Protein AF-M7AQL4-F1 (afdb_monomer_lite)

Secondary structure (DSSP, 8-state):
----SS-TTHHHHHHHHHHHHHHHHHHHHHHHHHHHHHHHHHHHHHHHHHHHHHHHHHHHHHHHHHHHHHHHHHHHHHHHHHHHHHTT-HHHHHHHHHHHHHS-HHHHHHHH-SS---S---------------PPPP----

Foldseek 3Di:
DPDPPPDPCVVVVVVVVVCVVVVVVVVVVVVVVVVVVVVVVVVVVVVVVVVVVVVVVVVVVVVVVVLVVLVVLLVCLVVQLVVCVVVVNVVSNVVSVVSNVVRDVCSVVVVVPPDDPPPPDDPPDPDDDPPPPPDDDDDDDD

Sequence (142 aa):
MERIRSLTDLPELEAAYSRLPNLQLIEGDARQLAGMITFTCNLAENVSSKVRQLDLAKNRLYQAIQRADDILDLKFCMDGVQTALRNEDYEQAAAHIHRYLSLDKSVIELSRQGQEARSFFPKRQQNKTDSFQFHGCPQGDE

InterPro domains:
  IPR048680 Conserved oligomeric Golgi complex subunit 4, N-terminal [PF20663] (20-109)
  IPR048682 Conserved oligomeric Golgi complex subunit 4 [PTHR24016] (18-118)

pLDDT: mean 74.87, std 21.05, range [37.56, 98.06]

Structure (mmCIF, N/CA/C/O backbone):
data_AF-M7AQL4-F1
#
_entry.id   AF-M7AQL4-F1
#
loop_
_atom_site.group_PDB
_atom_site.id
_atom_site.type_symbol
_atom_site.label_atom_id
_atom_site.label_alt_id
_atom_site.label_comp_id
_atom_site.label_asym_id
_atom_site.label_entity_id
_atom_site.label_seq_id
_atom_site.pdbx_PDB_ins_code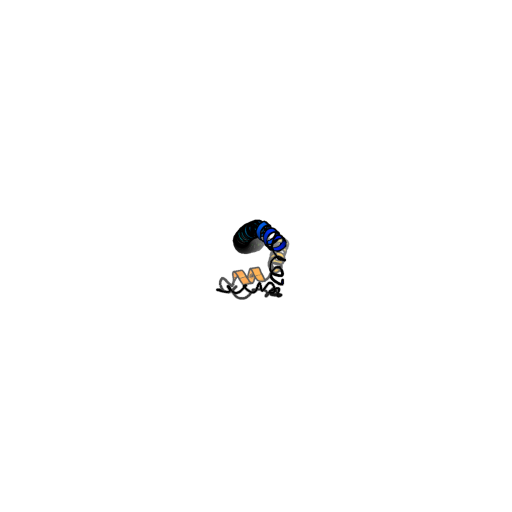
_atom_site.Cartn_x
_atom_site.Cartn_y
_atom_site.Cartn_z
_atom_site.occupancy
_atom_site.B_iso_or_equiv
_atom_site.auth_seq_id
_atom_site.auth_comp_id
_atom_site.auth_asym_id
_atom_site.auth_atom_id
_atom_site.pdbx_PDB_model_num
ATOM 1 N N . MET A 1 1 ? 44.293 -3.243 -78.403 1.00 45.56 1 MET A N 1
ATOM 2 C CA . MET A 1 1 ? 44.117 -2.016 -77.596 1.00 45.56 1 MET A CA 1
ATOM 3 C C . MET A 1 1 ? 42.814 -2.121 -76.792 1.00 45.56 1 MET A C 1
ATOM 5 O O . MET A 1 1 ? 41.888 -1.378 -77.050 1.00 45.56 1 MET A O 1
ATOM 9 N N . GLU A 1 2 ? 42.715 -3.058 -75.840 1.00 48.47 2 GLU A N 1
ATOM 10 C CA . GLU A 1 2 ? 41.571 -3.173 -74.902 1.00 48.47 2 GLU A CA 1
ATOM 11 C C . GLU A 1 2 ? 42.074 -3.706 -73.545 1.00 48.47 2 GLU A C 1
ATOM 13 O O . GLU A 1 2 ? 41.731 -4.798 -73.110 1.00 48.47 2 GLU A O 1
ATOM 18 N N . ARG A 1 3 ? 42.983 -2.973 -72.891 1.00 51.66 3 ARG A N 1
ATOM 19 C CA . ARG A 1 3 ? 43.540 -3.367 -71.578 1.00 51.66 3 ARG A CA 1
ATOM 20 C C . ARG A 1 3 ? 43.317 -2.339 -70.463 1.00 51.66 3 ARG A C 1
ATOM 22 O O . ARG A 1 3 ? 43.949 -2.436 -69.424 1.00 51.66 3 ARG A O 1
ATOM 29 N N . ILE A 1 4 ? 42.415 -1.372 -70.654 1.00 51.16 4 ILE A N 1
ATOM 30 C CA . ILE A 1 4 ? 42.162 -0.291 -69.679 1.00 51.16 4 ILE A CA 1
ATOM 31 C C . ILE A 1 4 ? 40.658 -0.176 -69.366 1.00 51.16 4 ILE A C 1
ATOM 33 O O . ILE A 1 4 ? 40.091 0.907 -69.343 1.00 51.16 4 ILE A O 1
ATOM 37 N N . ARG A 1 5 ? 39.978 -1.310 -69.158 1.00 55.25 5 ARG A N 1
ATOM 38 C CA . ARG A 1 5 ? 38.627 -1.348 -68.555 1.00 55.25 5 ARG A CA 1
ATOM 39 C C . ARG A 1 5 ? 38.657 -1.942 -67.137 1.00 55.25 5 ARG A C 1
ATOM 41 O O . ARG A 1 5 ? 37.714 -2.599 -66.729 1.00 55.25 5 ARG A O 1
ATOM 48 N N . SER A 1 6 ? 39.756 -1.765 -66.402 1.00 54.41 6 SER A N 1
ATOM 49 C CA . SER A 1 6 ? 39.936 -2.349 -65.060 1.00 54.41 6 SER A CA 1
ATOM 50 C C . SER A 1 6 ? 40.463 -1.353 -64.021 1.00 54.41 6 SER A C 1
ATOM 52 O O . SER A 1 6 ? 41.178 -1.747 -63.107 1.00 54.41 6 SER A O 1
ATOM 54 N N . LEU A 1 7 ? 40.184 -0.056 -64.179 1.00 50.84 7 LEU A N 1
ATOM 55 C CA . LEU A 1 7 ? 40.660 0.992 -63.259 1.00 50.84 7 LEU A CA 1
ATOM 56 C C . LEU A 1 7 ? 39.540 1.918 -62.765 1.00 50.84 7 LEU A C 1
ATOM 58 O O . LEU A 1 7 ? 39.822 2.998 -62.256 1.00 50.84 7 LEU A O 1
ATOM 62 N N . THR A 1 8 ? 38.274 1.525 -62.912 1.00 54.56 8 THR A N 1
ATOM 63 C CA . THR A 1 8 ? 37.140 2.398 -62.575 1.00 54.56 8 THR A CA 1
ATOM 64 C C . THR A 1 8 ? 36.732 2.431 -61.104 1.00 54.56 8 THR A C 1
ATOM 66 O O . THR A 1 8 ? 35.948 3.306 -60.771 1.00 54.56 8 THR A O 1
ATOM 69 N N . ASP A 1 9 ? 37.318 1.636 -60.201 1.00 56.06 9 ASP A N 1
ATOM 70 C CA . ASP A 1 9 ? 36.782 1.547 -58.823 1.00 56.06 9 ASP A CA 1
ATOM 71 C C . ASP A 1 9 ? 37.769 2.008 -57.725 1.00 56.06 9 ASP A C 1
ATOM 73 O O . ASP A 1 9 ? 37.530 1.822 -56.535 1.00 56.06 9 ASP A O 1
ATOM 77 N N . LEU A 1 10 ? 38.897 2.633 -58.089 1.00 59.38 10 LEU A N 1
ATOM 78 C CA . LEU A 1 10 ? 39.910 3.125 -57.135 1.00 59.38 10 LEU A CA 1
ATOM 79 C C . LEU A 1 10 ? 39.429 4.244 -56.180 1.00 59.38 10 LEU A C 1
ATOM 81 O O . LEU A 1 10 ? 39.689 4.129 -54.982 1.00 59.38 10 LEU A O 1
ATOM 85 N N . PRO A 1 11 ? 38.730 5.304 -56.638 1.00 63.84 11 PRO A N 1
ATOM 86 C CA . PRO A 1 11 ? 38.317 6.392 -55.746 1.00 63.84 11 PRO A CA 1
ATOM 87 C C . PRO A 1 11 ? 37.129 6.020 -54.843 1.00 63.84 11 PRO A C 1
ATOM 89 O O . PRO A 1 11 ? 37.032 6.512 -53.720 1.00 63.84 11 PRO A O 1
ATOM 92 N N . GLU A 1 12 ? 36.239 5.129 -55.290 1.00 63.34 12 GLU A N 1
ATOM 93 C CA . GLU A 1 12 ? 35.135 4.624 -54.460 1.00 63.34 12 GLU A CA 1
ATOM 94 C C . GLU A 1 12 ? 35.628 3.647 -53.391 1.00 63.34 12 GLU A C 1
ATOM 96 O O . GLU A 1 12 ? 35.162 3.706 -52.250 1.00 63.34 12 GLU A O 1
ATOM 101 N N . LEU A 1 13 ? 36.627 2.815 -53.712 1.00 64.12 13 LEU A N 1
ATOM 102 C CA . LEU A 1 13 ? 37.266 1.929 -52.742 1.00 64.12 13 LEU A CA 1
ATOM 103 C C . LEU A 1 13 ? 38.012 2.714 -51.656 1.00 64.12 13 LEU A C 1
ATOM 105 O O . LEU A 1 13 ? 37.895 2.377 -50.481 1.00 64.12 13 LEU A O 1
ATOM 109 N N . GLU A 1 14 ? 38.735 3.775 -52.022 1.00 68.81 14 GLU A N 1
ATOM 110 C CA . GLU A 1 14 ? 39.469 4.618 -51.068 1.00 68.81 14 GLU A CA 1
ATOM 111 C C . GLU A 1 14 ? 38.513 5.410 -50.155 1.00 68.81 14 GLU A C 1
ATOM 113 O O . GLU A 1 14 ? 38.710 5.472 -48.938 1.00 68.81 14 GLU A O 1
ATOM 118 N N . ALA A 1 15 ? 37.410 5.929 -50.709 1.00 74.56 15 ALA A N 1
ATOM 119 C CA . ALA A 1 15 ? 36.358 6.586 -49.935 1.00 74.56 15 ALA A CA 1
ATOM 120 C C . ALA A 1 15 ? 35.625 5.617 -48.989 1.00 74.56 15 ALA A C 1
ATOM 122 O O . ALA A 1 15 ? 35.278 5.996 -47.867 1.00 74.56 15 ALA A O 1
ATOM 123 N N . ALA A 1 16 ? 35.400 4.369 -49.408 1.00 71.19 16 ALA A N 1
ATOM 124 C CA . ALA A 1 16 ? 34.842 3.329 -48.549 1.00 71.19 16 ALA A CA 1
ATOM 125 C C . ALA A 1 16 ? 35.824 2.946 -47.429 1.00 71.19 16 ALA A C 1
ATOM 127 O O . ALA A 1 16 ? 35.434 2.921 -46.261 1.00 71.19 16 ALA A O 1
ATOM 128 N N . TYR A 1 17 ? 37.107 2.750 -47.751 1.00 73.19 17 TYR A N 1
ATOM 129 C CA . TYR A 1 17 ? 38.149 2.422 -46.774 1.00 73.19 17 TYR A CA 1
ATOM 130 C C . TYR A 1 17 ? 38.360 3.528 -45.737 1.00 73.19 17 TYR A C 1
ATOM 132 O O . TYR A 1 17 ? 38.537 3.241 -44.557 1.00 73.19 17 TYR A O 1
ATOM 140 N N . SER A 1 18 ? 38.266 4.793 -46.150 1.00 78.88 18 SER A N 1
ATOM 141 C CA . SER A 1 18 ? 38.311 5.958 -45.259 1.00 78.88 18 SER A CA 1
ATOM 142 C C . SER A 1 18 ? 37.166 5.979 -44.234 1.00 78.88 18 SER A C 1
ATOM 144 O O . SER A 1 18 ? 37.322 6.547 -43.152 1.00 78.88 18 SER A O 1
ATOM 146 N N . ARG A 1 19 ? 36.019 5.362 -44.546 1.00 77.94 19 ARG A N 1
ATOM 147 C CA . ARG A 1 19 ? 34.840 5.314 -43.665 1.00 77.94 19 ARG A CA 1
ATOM 148 C C . ARG A 1 19 ? 34.823 4.099 -42.737 1.00 77.94 19 ARG A C 1
ATOM 150 O O . ARG A 1 19 ? 34.144 4.158 -41.715 1.00 77.94 19 ARG A O 1
ATOM 157 N N . LEU A 1 20 ? 35.579 3.039 -43.042 1.00 77.38 20 LEU A N 1
ATOM 158 C CA . LEU A 1 20 ? 35.662 1.827 -42.212 1.00 77.38 20 LEU A CA 1
ATOM 159 C C . LEU A 1 20 ? 36.058 2.105 -40.745 1.00 77.38 20 LEU A C 1
ATOM 161 O O . LEU A 1 20 ? 35.381 1.580 -39.862 1.00 77.38 20 LEU A O 1
ATOM 165 N N . PRO A 1 21 ? 37.060 2.958 -40.436 1.00 80.44 21 PRO A N 1
ATOM 166 C CA . PRO A 1 21 ? 37.420 3.270 -39.051 1.00 80.44 21 PRO A CA 1
ATOM 167 C C . PRO A 1 21 ? 36.293 3.975 -38.289 1.00 80.44 21 PRO A C 1
ATOM 169 O O . PRO A 1 21 ? 36.072 3.698 -37.115 1.00 80.44 21 PRO A O 1
ATOM 172 N N . ASN A 1 22 ? 35.543 4.853 -38.964 1.00 87.12 22 ASN A N 1
ATOM 173 C CA . ASN A 1 22 ? 34.395 5.535 -38.363 1.00 87.12 22 ASN A CA 1
ATOM 174 C C . ASN A 1 22 ? 33.263 4.548 -38.063 1.00 87.12 22 ASN A C 1
ATOM 176 O O . ASN A 1 22 ? 32.592 4.682 -37.047 1.00 87.12 22 ASN A O 1
ATOM 180 N N . LEU A 1 23 ? 33.064 3.546 -38.923 1.00 83.62 23 LEU A N 1
ATOM 181 C CA . LEU A 1 23 ? 32.055 2.513 -38.710 1.00 83.62 23 LEU A CA 1
ATOM 182 C C . LEU A 1 23 ? 32.403 1.625 -37.507 1.00 83.62 23 LEU A C 1
ATOM 184 O O . LEU A 1 23 ? 31.533 1.356 -36.687 1.00 83.62 23 LEU A O 1
ATOM 188 N N . GLN A 1 24 ? 33.676 1.242 -37.365 1.00 85.00 24 GLN A N 1
ATOM 189 C CA . GLN A 1 24 ? 34.171 0.487 -36.206 1.00 85.00 24 GLN A CA 1
ATOM 190 C C . GLN A 1 24 ? 34.080 1.294 -34.905 1.00 85.00 24 GLN A C 1
ATOM 192 O O . GLN A 1 24 ? 33.734 0.746 -33.861 1.00 85.00 24 GLN A O 1
ATOM 197 N N . LEU A 1 25 ? 34.353 2.602 -34.960 1.00 91.50 25 LEU A N 1
ATOM 198 C CA . LEU A 1 25 ? 34.175 3.490 -33.812 1.00 91.50 25 LEU A CA 1
ATOM 199 C C . LEU A 1 25 ? 32.699 3.571 -33.398 1.00 91.50 25 LEU A C 1
ATOM 201 O O . LEU A 1 25 ? 32.384 3.390 -32.227 1.00 91.50 25 LEU A O 1
ATOM 205 N N . ILE A 1 26 ? 31.793 3.759 -34.363 1.00 91.75 26 ILE A N 1
ATOM 206 C CA . ILE A 1 26 ? 30.344 3.789 -34.117 1.00 91.75 26 ILE A CA 1
ATOM 207 C C . ILE A 1 26 ? 29.848 2.443 -33.580 1.00 91.75 26 ILE A C 1
ATOM 209 O O . ILE A 1 26 ? 29.002 2.421 -32.692 1.00 91.75 26 ILE A O 1
ATOM 213 N N . GLU A 1 27 ? 30.364 1.321 -34.084 1.00 90.56 27 GLU A N 1
ATOM 214 C CA . GLU A 1 27 ? 30.046 -0.011 -33.563 1.00 90.56 27 GLU A CA 1
ATOM 215 C C . GLU A 1 27 ? 30.496 -0.160 -32.101 1.00 90.56 27 GLU A C 1
ATOM 217 O O . GLU A 1 27 ? 29.727 -0.633 -31.260 1.00 90.56 27 GLU A O 1
ATOM 222 N N . GLY A 1 28 ? 31.711 0.294 -31.778 1.00 91.50 28 GLY A N 1
ATOM 223 C CA . GLY A 1 28 ? 32.235 0.322 -30.413 1.00 91.50 28 GLY A CA 1
ATOM 224 C C . GLY A 1 28 ? 31.374 1.169 -29.475 1.00 91.50 28 GLY A C 1
ATOM 225 O O . GLY A 1 28 ? 30.958 0.687 -28.417 1.00 91.50 28 GLY A O 1
ATOM 226 N N . ASP A 1 29 ? 31.033 2.386 -29.897 1.00 93.56 29 ASP A N 1
ATOM 227 C CA . ASP A 1 29 ? 30.172 3.306 -29.151 1.00 93.56 29 ASP A CA 1
ATOM 228 C C . ASP A 1 29 ? 28.758 2.737 -28.976 1.00 93.56 29 ASP A C 1
ATOM 230 O O . ASP A 1 29 ? 28.194 2.787 -27.880 1.00 93.56 29 ASP A O 1
ATO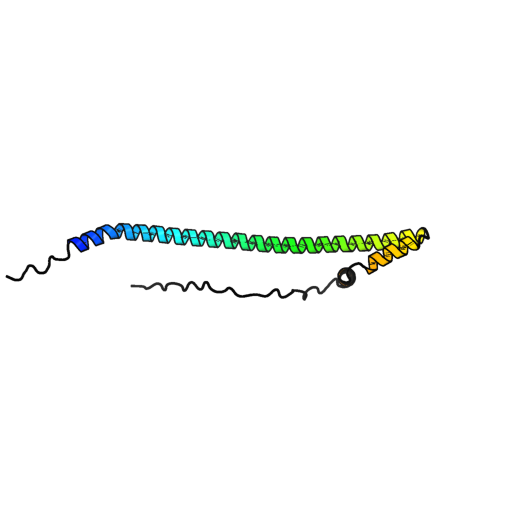M 234 N N . ALA A 1 30 ? 28.188 2.132 -30.022 1.00 94.00 30 ALA A N 1
ATOM 235 C CA . ALA A 1 30 ? 26.881 1.484 -29.970 1.00 94.00 30 ALA A CA 1
ATOM 236 C C . ALA A 1 30 ? 26.883 0.287 -29.010 1.00 94.00 30 ALA A C 1
ATOM 238 O O . ALA A 1 30 ? 25.943 0.117 -28.230 1.00 94.00 30 ALA A O 1
ATOM 239 N N . ARG A 1 31 ? 27.951 -0.518 -29.007 1.00 94.25 31 ARG A N 1
ATOM 240 C CA . ARG A 1 31 ? 28.113 -1.648 -28.085 1.00 94.25 31 ARG A CA 1
ATOM 241 C C . ARG A 1 31 ? 28.282 -1.177 -26.643 1.00 94.25 31 ARG A C 1
ATOM 243 O O . ARG A 1 31 ? 27.670 -1.751 -25.739 1.00 94.25 31 ARG A O 1
ATOM 250 N N . GLN A 1 32 ? 29.064 -0.123 -26.417 1.00 95.62 32 GLN A N 1
ATOM 251 C CA . GLN A 1 32 ? 29.206 0.490 -25.099 1.00 95.62 32 GLN A CA 1
ATOM 252 C C . GLN A 1 32 ? 27.865 1.050 -24.614 1.00 95.62 32 GLN A C 1
ATOM 254 O O . GLN A 1 32 ? 27.470 0.801 -23.474 1.00 95.62 32 GLN A O 1
ATOM 259 N N . LEU A 1 33 ? 27.133 1.751 -25.481 1.00 95.88 33 LEU A N 1
ATOM 260 C CA . LEU A 1 33 ? 25.813 2.291 -25.176 1.00 95.88 33 LEU A CA 1
ATOM 261 C C . LEU A 1 33 ? 24.806 1.183 -24.855 1.00 95.88 33 LEU A C 1
ATOM 263 O O . LEU A 1 33 ? 24.095 1.291 -23.860 1.00 95.88 33 LEU A O 1
ATOM 267 N N . ALA A 1 34 ? 24.782 0.092 -25.621 1.00 95.75 34 ALA A N 1
ATOM 268 C CA . ALA A 1 34 ? 23.943 -1.068 -25.327 1.00 95.75 34 ALA A CA 1
ATOM 269 C C . ALA A 1 34 ? 24.272 -1.681 -23.952 1.00 95.75 34 ALA A C 1
ATOM 271 O O . ALA A 1 34 ? 23.367 -2.036 -23.189 1.00 95.75 34 ALA A O 1
ATOM 272 N N . GLY A 1 35 ? 25.560 -1.741 -23.597 1.00 96.12 35 GLY A N 1
ATOM 273 C CA . GLY A 1 35 ? 26.013 -2.145 -22.266 1.00 96.12 35 GLY A CA 1
ATOM 274 C C . GLY A 1 35 ? 25.520 -1.204 -21.163 1.00 96.12 35 GLY A C 1
ATOM 275 O O . GLY A 1 35 ? 24.987 -1.667 -20.154 1.00 96.12 35 GLY A O 1
ATOM 276 N N . MET A 1 36 ? 25.626 0.112 -21.373 1.00 97.00 36 MET A N 1
ATOM 277 C CA . MET A 1 36 ? 25.126 1.120 -20.432 1.00 97.00 36 MET A CA 1
ATOM 278 C C . MET A 1 36 ? 23.608 1.036 -20.259 1.00 97.00 36 MET A C 1
ATOM 280 O O . MET A 1 36 ? 23.138 1.019 -19.127 1.00 97.00 36 MET A O 1
ATOM 284 N N . ILE A 1 37 ? 22.847 0.908 -21.350 1.00 96.75 37 ILE A N 1
ATOM 285 C CA . ILE A 1 37 ? 21.387 0.741 -21.305 1.00 96.75 37 ILE A CA 1
ATOM 286 C C . ILE A 1 37 ? 21.031 -0.506 -20.498 1.00 96.75 37 ILE A C 1
ATOM 288 O O . ILE A 1 37 ? 20.218 -0.428 -19.583 1.00 96.75 37 ILE A O 1
ATOM 292 N N . THR A 1 38 ? 21.685 -1.636 -20.769 1.00 96.69 38 THR A N 1
ATOM 293 C CA . THR A 1 38 ? 21.449 -2.888 -20.034 1.00 96.69 38 THR A CA 1
ATOM 294 C C . THR A 1 38 ? 21.751 -2.727 -18.544 1.00 96.69 38 THR A C 1
ATOM 296 O O . THR A 1 38 ? 20.967 -3.156 -17.696 1.00 96.69 38 THR A O 1
ATOM 299 N N . PHE A 1 39 ? 22.860 -2.068 -18.200 1.00 97.19 39 PHE A N 1
ATOM 300 C CA . PHE A 1 39 ? 23.207 -1.769 -16.814 1.00 97.19 39 PHE A CA 1
ATOM 301 C C . PHE A 1 39 ? 22.159 -0.874 -16.139 1.00 97.19 39 PHE A C 1
ATOM 303 O O . PHE A 1 39 ? 21.702 -1.185 -15.038 1.00 97.19 39 PHE A O 1
ATOM 310 N N . THR A 1 40 ? 21.725 0.198 -16.805 1.00 96.44 40 THR A N 1
ATOM 311 C CA . THR A 1 40 ? 20.686 1.103 -16.302 1.00 96.44 40 THR A CA 1
ATOM 312 C C . THR A 1 40 ? 19.349 0.386 -16.128 1.00 96.44 40 THR A C 1
ATOM 314 O O . THR A 1 40 ? 18.713 0.559 -15.090 1.00 96.44 40 THR A O 1
ATOM 317 N N . CYS A 1 41 ? 18.939 -0.459 -17.079 1.00 97.06 41 CYS A N 1
ATOM 318 C CA . CYS A 1 41 ? 17.732 -1.280 -16.972 1.00 97.06 41 CYS A CA 1
ATOM 319 C C . CYS A 1 41 ? 17.806 -2.219 -15.765 1.00 97.06 41 CYS A C 1
ATOM 321 O O . CYS A 1 41 ? 16.881 -2.255 -14.957 1.00 97.06 41 CYS A O 1
ATOM 323 N N . ASN A 1 42 ? 18.930 -2.918 -15.590 1.00 96.44 42 ASN A N 1
ATOM 324 C CA . ASN A 1 42 ? 19.134 -3.790 -14.438 1.00 96.44 42 ASN A CA 1
ATOM 325 C C . ASN A 1 42 ? 19.074 -3.007 -13.125 1.00 96.44 42 ASN A C 1
ATOM 327 O O . ASN A 1 42 ? 18.431 -3.447 -12.173 1.00 96.44 42 ASN A O 1
ATOM 331 N N . LEU A 1 43 ? 19.711 -1.838 -13.052 1.00 97.38 43 LEU A N 1
ATOM 332 C CA . LEU A 1 43 ? 19.652 -0.999 -11.860 1.00 97.38 43 LEU A CA 1
ATOM 333 C C . LEU A 1 43 ? 18.216 -0.537 -11.568 1.00 97.38 43 LEU A C 1
ATOM 335 O O . LEU A 1 43 ? 17.769 -0.636 -10.426 1.00 97.38 43 LEU A O 1
ATOM 339 N N . ALA A 1 44 ? 17.482 -0.086 -12.586 1.00 98.00 44 ALA A N 1
ATOM 340 C CA . ALA A 1 44 ? 16.090 0.335 -12.456 1.00 98.00 44 ALA A CA 1
ATOM 341 C C . ALA A 1 44 ? 15.183 -0.808 -11.977 1.00 98.00 44 ALA A C 1
ATOM 343 O O . ALA A 1 44 ? 14.356 -0.591 -11.090 1.00 98.00 44 ALA A O 1
ATOM 344 N N . GLU A 1 45 ? 15.371 -2.028 -12.483 1.00 96.38 45 GLU A N 1
ATOM 345 C CA . GLU A 1 45 ? 14.626 -3.211 -12.035 1.00 96.38 45 GLU A CA 1
ATOM 346 C C . GLU A 1 45 ? 14.965 -3.571 -10.576 1.00 96.38 45 GLU A C 1
ATOM 348 O O . GLU A 1 45 ? 14.088 -3.841 -9.749 1.00 96.38 45 GLU A O 1
ATOM 353 N N . ASN A 1 46 ? 16.245 -3.487 -10.201 1.00 96.62 46 ASN A N 1
ATOM 354 C CA . ASN A 1 46 ? 16.690 -3.710 -8.824 1.00 96.62 46 ASN A CA 1
ATOM 355 C C . ASN A 1 46 ? 16.103 -2.681 -7.847 1.00 96.62 46 ASN A C 1
ATOM 357 O O . ASN A 1 46 ? 15.700 -3.029 -6.737 1.00 96.62 46 ASN A O 1
ATOM 361 N N . VAL A 1 47 ? 16.039 -1.409 -8.239 1.00 97.69 47 VAL A N 1
ATOM 362 C CA . VAL A 1 47 ? 15.417 -0.361 -7.421 1.00 97.69 47 VAL A CA 1
ATOM 363 C C . VAL A 1 47 ? 13.903 -0.569 -7.351 1.00 97.69 47 VAL A C 1
ATOM 365 O O . VAL A 1 47 ? 13.343 -0.580 -6.255 1.00 97.69 47 VAL A O 1
ATOM 368 N N . SER A 1 48 ? 13.245 -0.813 -8.486 1.00 97.62 48 SER A N 1
ATOM 369 C CA . SER A 1 48 ? 11.794 -1.032 -8.573 1.00 97.62 48 SER A CA 1
ATOM 370 C C . SER A 1 48 ? 11.333 -2.206 -7.711 1.00 97.62 48 SER A C 1
ATOM 372 O O . SER A 1 48 ? 10.370 -2.088 -6.950 1.00 97.62 48 SER A O 1
ATOM 374 N N . SER A 1 49 ? 12.051 -3.329 -7.763 1.00 96.56 49 SER A N 1
ATOM 375 C CA . SER A 1 49 ? 11.738 -4.510 -6.955 1.00 96.56 49 SER A CA 1
ATOM 376 C C . SER A 1 49 ? 11.869 -4.240 -5.453 1.00 96.56 49 SER A C 1
ATOM 378 O O . SER A 1 49 ? 10.986 -4.628 -4.683 1.00 96.56 49 SER A O 1
ATOM 380 N N . LYS A 1 50 ? 12.907 -3.512 -5.023 1.00 97.62 50 LYS A N 1
ATOM 381 C CA . LYS A 1 50 ? 13.075 -3.102 -3.619 1.00 97.62 50 LYS A CA 1
ATOM 382 C C . LYS A 1 50 ? 11.978 -2.143 -3.167 1.00 97.62 50 LYS A C 1
ATOM 384 O O . LYS A 1 50 ? 11.426 -2.330 -2.085 1.00 97.62 50 LYS A O 1
ATOM 389 N N . VAL A 1 51 ? 11.616 -1.161 -3.993 1.00 98.06 51 VAL A N 1
ATOM 390 C CA . VAL A 1 51 ? 10.510 -0.234 -3.699 1.00 98.06 51 VAL A CA 1
ATOM 391 C C . VAL A 1 51 ? 9.193 -0.996 -3.562 1.00 98.06 51 VAL A C 1
ATOM 393 O O . VAL A 1 51 ? 8.443 -0.746 -2.623 1.00 98.06 51 VAL A O 1
ATOM 396 N N . ARG A 1 52 ? 8.935 -1.992 -4.417 1.00 97.38 52 ARG A N 1
ATOM 397 C CA . ARG A 1 52 ? 7.744 -2.847 -4.309 1.00 97.38 52 ARG A CA 1
ATOM 398 C C . ARG A 1 52 ? 7.727 -3.667 -3.018 1.00 97.38 52 ARG A C 1
ATOM 400 O O . ARG A 1 52 ? 6.678 -3.800 -2.393 1.00 97.38 52 ARG A O 1
ATOM 407 N N . GLN A 1 53 ? 8.868 -4.214 -2.601 1.00 96.62 53 GLN A N 1
ATOM 408 C CA . GLN A 1 53 ? 8.975 -4.929 -1.323 1.00 96.62 53 GLN A CA 1
ATOM 409 C C . GLN A 1 53 ? 8.729 -3.997 -0.131 1.00 96.62 53 GLN A C 1
ATOM 411 O O . GLN A 1 53 ? 7.999 -4.360 0.793 1.00 96.62 53 GLN A O 1
ATOM 416 N N . LEU A 1 54 ? 9.288 -2.786 -0.176 1.00 97.56 54 LEU A N 1
ATOM 417 C CA . LEU A 1 54 ? 9.063 -1.761 0.837 1.00 97.56 54 LEU A CA 1
ATOM 418 C C . LEU A 1 54 ? 7.584 -1.361 0.905 1.00 97.56 54 LEU A C 1
ATOM 420 O O . LEU A 1 54 ? 7.025 -1.286 1.995 1.00 97.56 54 LEU A O 1
ATOM 424 N N . ASP A 1 55 ? 6.934 -1.157 -0.240 1.00 96.88 55 ASP A N 1
ATOM 425 C CA . ASP A 1 55 ? 5.512 -0.818 -0.304 1.00 96.88 55 ASP A CA 1
ATOM 426 C C . ASP A 1 55 ? 4.632 -1.926 0.297 1.00 96.88 55 ASP A C 1
ATOM 428 O O . ASP A 1 55 ? 3.718 -1.655 1.076 1.00 96.88 55 ASP A O 1
ATOM 432 N N . LEU A 1 56 ? 4.960 -3.196 0.041 1.00 95.75 56 LEU A N 1
ATOM 433 C CA . LEU A 1 56 ? 4.278 -4.327 0.675 1.00 95.75 56 LEU A CA 1
ATOM 434 C C . LEU A 1 56 ? 4.461 -4.337 2.198 1.00 95.75 56 LEU A C 1
ATOM 436 O O . LEU A 1 56 ? 3.493 -4.559 2.928 1.00 95.75 56 LEU A O 1
ATOM 440 N N . ALA A 1 57 ? 5.678 -4.098 2.688 1.00 96.06 57 ALA A N 1
ATOM 441 C CA . ALA A 1 57 ? 5.948 -4.023 4.123 1.00 96.06 57 ALA A CA 1
ATOM 442 C C . ALA A 1 57 ? 5.205 -2.846 4.775 1.00 96.06 57 ALA A C 1
ATOM 444 O O . ALA A 1 57 ? 4.563 -3.019 5.811 1.00 96.06 57 ALA A O 1
ATOM 445 N N . LYS A 1 58 ? 5.219 -1.678 4.125 1.00 95.56 58 LYS A N 1
ATOM 446 C CA . LYS A 1 58 ? 4.494 -0.471 4.532 1.00 95.56 58 LYS A CA 1
ATOM 447 C C . LYS A 1 58 ? 2.989 -0.727 4.619 1.00 95.56 58 LYS A C 1
ATOM 449 O O . LYS A 1 58 ? 2.379 -0.417 5.636 1.00 95.56 58 LYS A O 1
ATOM 454 N N . ASN A 1 59 ? 2.395 -1.354 3.604 1.00 95.00 59 ASN A N 1
ATOM 455 C CA . ASN A 1 59 ? 0.974 -1.708 3.615 1.00 95.00 59 ASN A CA 1
ATOM 456 C C . ASN A 1 59 ? 0.619 -2.659 4.766 1.00 95.00 59 ASN A C 1
ATOM 458 O O . ASN A 1 59 ? -0.386 -2.456 5.444 1.00 95.00 59 ASN A O 1
ATOM 462 N N . ARG A 1 60 ? 1.453 -3.672 5.036 1.00 94.44 60 ARG A N 1
ATOM 463 C CA . ARG A 1 60 ? 1.251 -4.580 6.180 1.00 94.44 60 ARG A CA 1
ATOM 464 C C . ARG A 1 60 ? 1.346 -3.853 7.520 1.00 94.44 60 ARG A C 1
ATOM 466 O O . ARG A 1 60 ? 0.556 -4.136 8.414 1.00 94.44 60 ARG A O 1
ATOM 473 N N . LEU A 1 61 ? 2.286 -2.919 7.651 1.00 96.88 61 LEU A N 1
ATOM 474 C CA . LEU A 1 61 ? 2.427 -2.092 8.846 1.00 96.88 61 LEU A CA 1
ATOM 475 C C . LEU A 1 61 ? 1.176 -1.235 9.068 1.00 96.88 61 LEU A C 1
ATOM 477 O O . LEU A 1 61 ? 0.633 -1.252 10.166 1.00 96.88 61 LEU A O 1
ATOM 481 N N . TYR A 1 62 ? 0.665 -0.559 8.035 1.00 94.50 62 TYR A N 1
ATOM 482 C CA . TYR A 1 62 ? -0.576 0.211 8.166 1.00 94.50 62 TYR A CA 1
ATOM 483 C C . TYR A 1 62 ? -1.773 -0.653 8.543 1.00 94.50 62 TYR A C 1
ATOM 485 O O . TYR A 1 62 ? -2.573 -0.238 9.372 1.00 94.50 62 TYR A O 1
ATOM 493 N N . GLN A 1 63 ? -1.879 -1.869 8.005 1.00 87.94 63 GLN A N 1
ATOM 494 C CA . GLN A 1 63 ? -2.922 -2.806 8.429 1.00 87.94 63 GLN A CA 1
ATOM 495 C C . GLN A 1 63 ? -2.786 -3.187 9.907 1.00 87.94 63 GLN A C 1
ATOM 497 O O . GLN A 1 63 ? -3.792 -3.318 10.595 1.00 87.94 63 GLN A O 1
ATOM 502 N N . ALA A 1 64 ? -1.563 -3.379 10.404 1.00 91.31 64 ALA A N 1
ATOM 503 C CA . ALA A 1 64 ? -1.329 -3.681 11.812 1.00 91.31 64 ALA A CA 1
ATOM 504 C C . ALA A 1 64 ? -1.642 -2.484 12.723 1.00 91.31 64 ALA A C 1
ATOM 506 O O . ALA A 1 64 ? -2.228 -2.685 13.781 1.00 91.31 64 ALA A O 1
ATOM 507 N N . ILE A 1 65 ? -1.294 -1.263 12.300 1.00 91.56 65 ILE A N 1
ATOM 508 C CA . ILE A 1 65 ? -1.632 -0.025 13.016 1.00 91.56 65 ILE A CA 1
ATOM 509 C C . ILE A 1 65 ? -3.147 0.142 13.079 1.00 91.56 65 ILE A C 1
ATOM 511 O O . ILE A 1 65 ? -3.678 0.254 14.173 1.00 91.56 65 ILE A O 1
ATOM 515 N N . GLN A 1 66 ? -3.843 0.035 11.942 1.00 87.69 66 GLN A N 1
ATOM 516 C CA . GLN A 1 66 ? -5.302 0.135 11.910 1.00 87.69 66 GLN A CA 1
ATOM 517 C C . GLN A 1 66 ? -5.947 -0.889 12.847 1.00 87.69 66 GLN A C 1
ATOM 519 O O . GLN A 1 66 ? -6.788 -0.535 13.656 1.00 87.69 66 GLN A O 1
ATOM 524 N N . ARG A 1 67 ? -5.484 -2.147 12.819 1.00 85.75 67 ARG A N 1
ATOM 525 C CA . ARG A 1 67 ? -5.973 -3.176 13.751 1.00 85.75 67 ARG A CA 1
ATOM 526 C C . ARG A 1 67 ? -5.723 -2.819 15.214 1.00 85.75 67 ARG A C 1
ATOM 528 O O . ARG A 1 67 ? -6.539 -3.165 16.060 1.00 85.75 67 ARG A O 1
ATOM 535 N N . ALA A 1 68 ? -4.581 -2.212 15.531 1.00 90.56 68 ALA A N 1
ATOM 536 C CA . ALA A 1 68 ? -4.284 -1.785 16.891 1.00 90.56 68 ALA A CA 1
ATOM 537 C C . ALA A 1 68 ? -5.219 -0.648 17.322 1.00 90.56 68 ALA A C 1
ATOM 539 O O . ALA A 1 68 ? -5.772 -0.724 18.416 1.00 90.56 68 ALA A O 1
ATOM 540 N N . ASP A 1 69 ? -5.445 0.337 16.452 1.00 88.31 69 ASP A N 1
ATOM 541 C CA . ASP A 1 69 ? -6.385 1.436 16.687 1.00 88.31 69 ASP A CA 1
ATOM 542 C C . ASP A 1 69 ? -7.812 0.904 16.886 1.00 88.31 69 ASP A C 1
ATOM 544 O O . ASP A 1 69 ? -8.455 1.225 17.883 1.00 88.31 69 ASP A O 1
ATOM 548 N N . ASP A 1 70 ? -8.260 -0.025 16.038 1.00 84.75 70 ASP A N 1
ATOM 549 C CA . ASP A 1 70 ? -9.581 -0.649 16.149 1.00 84.75 70 ASP A CA 1
ATOM 550 C C . ASP A 1 70 ? -9.761 -1.398 17.494 1.00 84.75 70 ASP A C 1
ATOM 552 O O . ASP A 1 70 ? -10.826 -1.359 18.118 1.00 84.75 70 ASP A O 1
ATOM 556 N N . ILE A 1 71 ? -8.712 -2.079 17.978 1.00 86.81 71 ILE A N 1
ATOM 557 C CA . ILE A 1 71 ? -8.711 -2.755 19.290 1.00 86.81 71 ILE A CA 1
ATOM 558 C C . ILE A 1 71 ? -8.735 -1.737 20.438 1.00 86.81 71 ILE A C 1
ATOM 560 O O . ILE A 1 71 ? -9.381 -1.981 21.463 1.00 86.81 71 ILE A O 1
ATOM 564 N N . LEU A 1 72 ? -8.018 -0.621 20.304 1.00 89.50 72 LEU A N 1
ATOM 565 C CA . LEU A 1 72 ? -8.021 0.444 21.305 1.00 89.50 72 LEU A CA 1
ATOM 566 C C . LEU A 1 72 ? -9.400 1.098 21.404 1.00 89.50 72 LEU A C 1
ATOM 568 O O . LEU A 1 72 ? -9.903 1.265 22.515 1.00 89.50 72 LEU A O 1
ATOM 572 N N . ASP A 1 73 ? -10.048 1.367 20.274 1.00 86.94 73 ASP A N 1
ATOM 573 C CA . ASP A 1 73 ? -11.410 1.901 20.230 1.00 86.94 73 ASP A CA 1
ATOM 574 C C . ASP A 1 73 ? -12.419 0.935 20.858 1.00 86.94 73 ASP A C 1
ATOM 576 O O . ASP A 1 73 ? -13.296 1.345 21.629 1.00 86.94 73 ASP A O 1
ATOM 580 N N . LEU A 1 74 ? -12.262 -0.367 20.602 1.00 85.69 74 LEU A N 1
ATOM 581 C CA . LEU A 1 74 ? -13.067 -1.404 21.239 1.00 85.69 74 LEU A CA 1
ATOM 582 C C . LEU A 1 74 ? -12.917 -1.382 22.766 1.00 85.69 74 LEU A C 1
ATOM 584 O O . LEU A 1 74 ? -13.915 -1.391 23.493 1.00 85.69 74 LEU A O 1
ATOM 588 N N . LYS A 1 75 ? -11.675 -1.337 23.256 1.00 89.81 75 LYS A N 1
ATOM 589 C CA . LYS A 1 75 ? -11.396 -1.245 24.693 1.00 89.81 75 LYS A CA 1
ATOM 590 C C . LYS A 1 75 ? -11.990 0.014 25.302 1.00 89.81 75 LYS A C 1
ATOM 592 O O . LYS A 1 75 ? -12.645 -0.069 26.334 1.00 89.81 75 LYS A O 1
ATOM 597 N N . PHE A 1 76 ? -11.837 1.153 24.636 1.00 89.00 76 PHE A N 1
ATOM 598 C CA . PHE A 1 76 ? -12.385 2.417 25.108 1.00 89.00 76 PHE A CA 1
ATOM 599 C C . PHE A 1 76 ? -13.914 2.381 25.215 1.00 89.00 76 PHE A C 1
ATOM 601 O O . PHE A 1 76 ? -14.483 2.873 26.190 1.00 89.00 76 PHE A O 1
ATOM 608 N N . CYS A 1 77 ? -14.596 1.753 24.253 1.00 86.88 77 CYS A N 1
ATOM 609 C CA . CYS A 1 77 ? -16.039 1.547 24.346 1.00 86.88 77 CYS A CA 1
ATOM 610 C C . CYS A 1 77 ? -16.405 0.651 25.538 1.00 86.88 77 CYS A C 1
ATOM 612 O O . CYS A 1 77 ? -17.324 0.984 26.280 1.00 86.88 77 CYS A O 1
ATOM 614 N N . MET A 1 78 ? -15.677 -0.446 25.759 1.00 87.75 78 MET A N 1
ATOM 615 C CA . MET A 1 78 ? -15.920 -1.364 26.878 1.00 87.75 78 MET A CA 1
ATOM 616 C C . MET A 1 78 ? -15.710 -0.694 28.245 1.00 87.75 78 MET A C 1
ATOM 618 O O . MET A 1 78 ? -16.594 -0.753 29.103 1.00 87.75 78 MET A O 1
ATOM 622 N N . ASP A 1 79 ? -14.578 -0.015 28.425 1.00 91.00 79 ASP A N 1
ATOM 623 C CA . ASP A 1 79 ? -14.224 0.684 29.664 1.00 91.00 79 ASP A CA 1
ATOM 624 C C . ASP A 1 79 ? -15.189 1.852 29.935 1.00 91.00 79 ASP A C 1
ATOM 626 O O . ASP A 1 79 ? -15.611 2.078 31.076 1.00 91.00 79 ASP A O 1
ATOM 630 N N . GLY A 1 80 ? -15.595 2.562 28.876 1.00 90.19 80 GLY A N 1
ATOM 631 C CA . GLY A 1 80 ? -16.596 3.625 28.926 1.00 90.19 80 GLY A CA 1
ATOM 632 C C . GLY A 1 80 ? -17.959 3.122 29.397 1.00 90.19 80 GLY A C 1
ATOM 633 O O . GLY A 1 80 ? -18.537 3.702 30.315 1.00 90.19 80 GLY A O 1
ATOM 634 N N . VAL A 1 81 ? -18.442 1.994 28.857 1.00 91.69 81 VAL A N 1
ATOM 635 C CA . VAL A 1 81 ? -19.688 1.355 29.322 1.00 91.69 81 VAL A CA 1
ATOM 636 C C . VAL A 1 81 ? -19.575 0.928 30.783 1.00 91.69 81 VAL A C 1
ATOM 638 O O . VAL A 1 81 ? -20.478 1.209 31.568 1.00 91.69 81 VAL A O 1
ATOM 641 N N . GLN A 1 82 ? -18.473 0.282 31.181 1.00 91.12 82 GLN A N 1
ATOM 642 C CA . GLN A 1 82 ? -18.295 -0.180 32.561 1.00 91.12 82 GLN A CA 1
ATOM 643 C C . GLN A 1 82 ? -18.281 0.985 33.564 1.00 91.12 82 GLN A C 1
ATOM 645 O O . GLN A 1 82 ? -18.812 0.863 34.671 1.00 91.12 82 GLN A O 1
ATOM 650 N N . THR A 1 83 ? -17.679 2.112 33.184 1.00 91.88 83 THR A N 1
ATOM 651 C CA . THR A 1 83 ? -17.626 3.321 34.015 1.00 91.88 83 THR A CA 1
ATOM 652 C C . THR A 1 83 ? -18.985 4.011 34.079 1.00 91.88 83 THR A C 1
ATOM 654 O O . THR A 1 83 ? -19.447 4.340 35.169 1.00 91.88 83 THR A O 1
ATOM 657 N N . ALA A 1 84 ? -19.659 4.171 32.939 1.00 91.06 84 ALA A N 1
ATOM 658 C CA . ALA A 1 84 ? -20.979 4.788 32.860 1.00 91.06 84 ALA A CA 1
ATOM 659 C C . ALA A 1 84 ? -22.029 4.000 33.662 1.00 91.06 84 ALA A C 1
ATOM 661 O O . ALA A 1 84 ? -22.772 4.589 34.443 1.00 91.06 84 ALA A O 1
ATOM 662 N N . LEU A 1 85 ? -22.010 2.663 33.581 1.00 90.25 85 LEU A N 1
ATOM 663 C CA . LEU A 1 85 ? -22.878 1.801 34.392 1.00 90.25 85 LEU A CA 1
ATOM 664 C C . LEU A 1 85 ? -22.612 1.935 35.897 1.00 90.25 85 LEU A C 1
ATOM 666 O O . LEU A 1 85 ? -23.551 1.892 36.684 1.00 90.25 85 LEU A O 1
ATOM 670 N N . ARG A 1 86 ? -21.351 2.113 36.312 1.00 91.88 86 ARG A N 1
ATOM 671 C CA . ARG A 1 86 ? -20.996 2.319 37.728 1.00 91.88 86 ARG A CA 1
ATOM 672 C C . ARG A 1 86 ? -21.489 3.662 38.263 1.00 91.88 86 ARG A C 1
ATOM 674 O O . ARG A 1 86 ? -21.799 3.763 39.443 1.00 91.88 86 ARG A O 1
ATOM 681 N N . ASN A 1 87 ? -21.539 4.665 37.395 1.00 92.38 87 ASN A N 1
ATOM 682 C CA . ASN A 1 87 ? -21.993 6.012 37.720 1.00 92.38 87 ASN A CA 1
ATOM 683 C C . ASN A 1 87 ? -23.507 6.196 37.505 1.00 92.38 87 ASN A C 1
ATOM 685 O O . ASN A 1 87 ? -23.988 7.315 37.640 1.00 92.38 87 ASN A O 1
ATOM 689 N N . GLU A 1 88 ? -24.233 5.126 37.151 1.00 91.25 88 GLU A N 1
ATOM 690 C CA . GLU A 1 88 ? -25.669 5.135 36.817 1.00 91.25 88 GLU A CA 1
ATOM 691 C C . GLU A 1 88 ? -26.039 6.070 35.643 1.00 91.25 88 GLU A C 1
ATOM 693 O O . GLU A 1 88 ? -27.199 6.434 35.455 1.00 91.25 88 GLU A O 1
ATOM 698 N N . ASP A 1 89 ? -25.059 6.421 34.804 1.00 91.94 89 ASP A N 1
ATOM 699 C CA . ASP A 1 89 ? -25.241 7.252 33.614 1.00 91.94 89 ASP A CA 1
ATOM 700 C C . ASP A 1 89 ? -25.532 6.366 32.395 1.00 91.94 89 ASP A C 1
ATOM 702 O O . ASP A 1 89 ? -24.657 5.977 31.611 1.00 91.94 89 ASP A O 1
ATOM 706 N N . 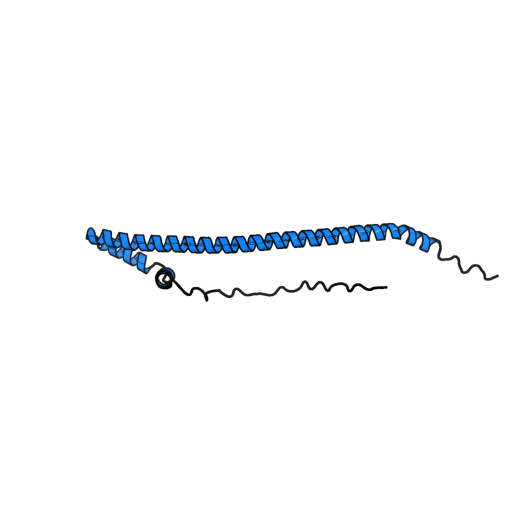TYR A 1 90 ? -26.801 5.987 32.262 1.00 89.31 90 TYR A N 1
ATOM 707 C CA . TYR A 1 90 ? -27.255 5.096 31.195 1.00 89.31 90 TYR A CA 1
ATOM 708 C C . TYR A 1 90 ? -27.243 5.752 29.809 1.00 89.31 90 TYR A C 1
ATOM 710 O O . TYR A 1 90 ? -27.180 5.040 28.805 1.00 89.31 90 TYR A O 1
ATOM 718 N N . GLU A 1 91 ? -27.277 7.083 29.737 1.00 89.62 91 GLU A N 1
ATOM 719 C CA . GLU A 1 91 ? -27.208 7.820 28.473 1.00 89.62 91 GLU A CA 1
ATOM 720 C C . GLU A 1 91 ? -25.811 7.683 27.863 1.00 89.62 91 GLU A C 1
ATOM 722 O O . GLU A 1 91 ? -25.664 7.274 26.706 1.00 89.62 91 GLU A O 1
ATOM 727 N N . GLN A 1 92 ? -24.774 7.891 28.677 1.00 88.75 92 GLN A N 1
ATOM 728 C CA . GLN A 1 92 ? -23.393 7.685 28.248 1.00 88.75 92 GLN A CA 1
ATOM 729 C C . GLN A 1 92 ? -23.092 6.211 27.959 1.00 88.75 92 GLN A C 1
ATOM 731 O O . GLN A 1 92 ? -22.409 5.900 26.978 1.00 88.75 92 GLN A O 1
ATOM 736 N N . ALA A 1 93 ? -23.646 5.281 28.742 1.00 88.44 93 ALA A N 1
ATOM 737 C CA . ALA A 1 93 ? -23.521 3.852 28.455 1.00 88.44 93 ALA A CA 1
ATOM 738 C C . ALA A 1 93 ? -24.123 3.497 27.081 1.00 88.44 93 ALA A C 1
ATOM 740 O O . ALA A 1 93 ? -23.476 2.819 26.278 1.00 88.44 93 ALA A O 1
ATOM 741 N N . ALA A 1 94 ? -25.321 4.003 26.768 1.00 88.44 94 ALA A N 1
ATOM 742 C CA . ALA A 1 94 ? -25.959 3.805 25.468 1.00 88.44 94 ALA A CA 1
ATOM 743 C C . ALA A 1 94 ? -25.139 4.421 24.323 1.00 88.44 94 ALA A C 1
ATOM 745 O O . ALA A 1 94 ? -25.006 3.799 23.267 1.00 88.44 94 ALA A O 1
ATOM 746 N N . ALA A 1 95 ? -24.522 5.588 24.537 1.00 86.06 95 ALA A N 1
ATOM 747 C CA . ALA A 1 95 ? -23.645 6.221 23.555 1.00 86.06 95 ALA A CA 1
ATOM 748 C C . ALA A 1 95 ? -22.389 5.379 23.254 1.00 86.06 95 ALA A C 1
ATOM 750 O O . ALA A 1 95 ? -22.014 5.215 22.089 1.00 86.06 95 ALA A O 1
ATOM 751 N N . HIS A 1 96 ? -21.751 4.798 24.277 1.00 87.12 96 HIS A N 1
ATOM 752 C CA . HIS A 1 96 ? -20.610 3.897 24.085 1.00 87.12 96 HIS A CA 1
ATOM 753 C C . HIS A 1 96 ? -21.008 2.578 23.401 1.00 87.12 96 HIS A C 1
ATOM 755 O O . HIS A 1 96 ? -20.282 2.111 22.523 1.00 87.12 96 HIS A O 1
ATOM 761 N N . ILE A 1 97 ? -22.178 2.014 23.723 1.00 85.94 97 ILE A N 1
ATOM 762 C CA . ILE A 1 97 ? -22.715 0.818 23.047 1.00 85.94 97 ILE A CA 1
ATOM 763 C C . ILE A 1 97 ? -23.038 1.120 21.581 1.00 85.94 97 ILE A C 1
ATOM 765 O O . ILE A 1 97 ? -22.693 0.338 20.698 1.00 85.94 97 ILE A O 1
ATOM 769 N N . HIS A 1 98 ? -23.667 2.261 21.298 1.00 86.12 98 HIS A N 1
ATOM 770 C CA . HIS A 1 98 ? -23.979 2.672 19.932 1.00 86.12 98 HIS A CA 1
ATOM 771 C C . HIS A 1 98 ? -22.709 2.851 19.092 1.00 86.12 98 HIS A C 1
ATOM 773 O O . HIS A 1 98 ? -22.653 2.383 17.953 1.00 86.12 98 HIS A O 1
ATO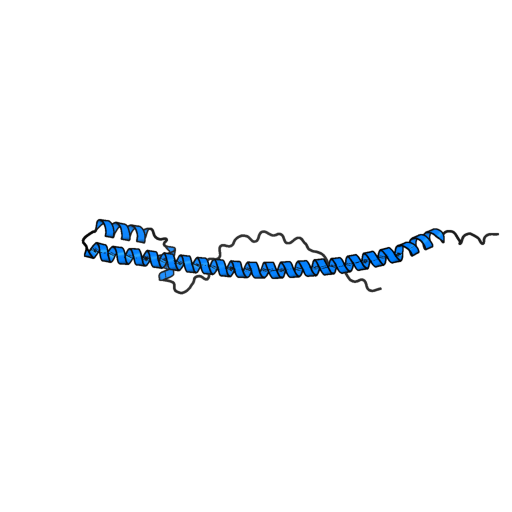M 779 N N . ARG A 1 99 ? -21.664 3.459 19.669 1.00 83.75 99 ARG A N 1
ATOM 780 C CA . ARG A 1 99 ? -20.347 3.569 19.029 1.00 83.75 99 ARG A CA 1
ATOM 781 C C . ARG A 1 99 ? -19.739 2.192 18.763 1.00 83.75 99 ARG A C 1
ATOM 783 O O . ARG A 1 99 ? -19.293 1.959 17.647 1.00 83.75 99 ARG A O 1
ATOM 790 N N . TYR A 1 100 ? -19.800 1.270 19.726 1.00 80.75 100 TYR A N 1
ATOM 791 C CA . TYR A 1 100 ? -19.333 -0.107 19.539 1.00 80.75 100 TYR A CA 1
ATOM 792 C C . TYR A 1 100 ? -20.065 -0.836 18.402 1.00 80.75 100 TYR A C 1
ATOM 794 O O . TYR A 1 100 ? -19.431 -1.459 17.560 1.00 80.75 100 TYR A O 1
ATOM 802 N N . LEU A 1 101 ? -21.393 -0.724 18.335 1.00 78.31 101 LEU A N 1
ATOM 803 C CA . LEU A 1 101 ? -22.206 -1.341 17.279 1.00 78.31 101 LEU A CA 1
ATOM 804 C C . LEU A 1 101 ? -22.005 -0.697 15.899 1.00 78.31 101 LEU A C 1
ATOM 806 O O . LEU A 1 101 ?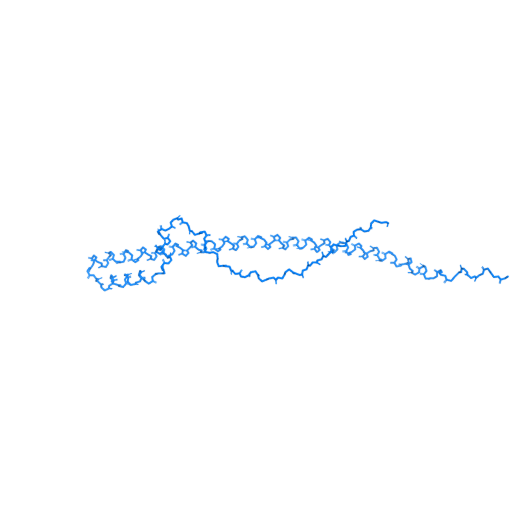 -22.355 -1.300 14.886 1.00 78.31 101 LEU A O 1
ATOM 810 N N . SER A 1 102 ? -21.465 0.522 15.872 1.00 78.00 102 SER A N 1
ATOM 811 C CA . SER A 1 102 ? -21.117 1.251 14.651 1.00 78.00 102 SER A CA 1
ATOM 812 C C . SER A 1 102 ? -19.673 0.997 14.199 1.00 78.00 102 SER A C 1
ATOM 814 O O . SER A 1 102 ? -19.333 1.376 13.079 1.00 78.00 102 SER A O 1
ATOM 816 N N . LEU A 1 103 ? -18.831 0.361 15.029 1.00 73.12 103 LEU A N 1
ATOM 817 C CA . LEU A 1 103 ? -17.520 -0.134 14.601 1.00 73.12 103 LEU A CA 1
ATOM 818 C C . LEU A 1 103 ? -17.724 -1.216 13.533 1.00 73.12 103 LEU A C 1
ATOM 820 O O . LEU A 1 103 ? -18.626 -2.052 13.627 1.00 73.12 103 LEU A O 1
ATOM 824 N N . ASP A 1 104 ? -16.893 -1.182 12.494 1.00 61.56 104 ASP A N 1
ATOM 825 C CA . ASP A 1 104 ? -17.024 -2.065 11.337 1.00 61.56 104 ASP A CA 1
ATOM 826 C C . ASP A 1 104 ? -16.978 -3.550 11.758 1.00 61.56 104 ASP A C 1
ATOM 828 O O . ASP A 1 104 ? -16.118 -3.978 12.535 1.00 61.56 104 ASP A O 1
ATOM 832 N N . LYS A 1 105 ? -17.907 -4.359 11.224 1.00 57.91 105 LYS A N 1
ATOM 833 C CA . LYS A 1 105 ? -18.064 -5.796 11.534 1.00 57.91 105 LYS A CA 1
ATOM 834 C C . LYS A 1 105 ? -16.771 -6.594 11.337 1.00 57.91 105 LYS A C 1
ATOM 836 O O . LYS A 1 105 ? -16.582 -7.619 11.993 1.00 57.91 105 LYS A O 1
ATOM 841 N N . SER A 1 106 ? -15.880 -6.120 10.467 1.00 54.84 106 SER A N 1
ATOM 842 C CA . SER A 1 106 ? -14.563 -6.716 10.240 1.00 54.84 106 SER A CA 1
ATOM 843 C C . SER A 1 106 ? -13.682 -6.754 11.499 1.00 54.84 106 SER A C 1
ATOM 845 O O . SER A 1 106 ? -12.965 -7.731 11.687 1.00 54.84 106 SER A O 1
ATOM 847 N N . VAL A 1 107 ? -13.782 -5.786 12.415 1.00 54.78 107 VAL A N 1
ATOM 848 C CA . VAL A 1 107 ? -12.990 -5.739 13.665 1.00 54.78 107 VAL A CA 1
ATOM 849 C C . VAL A 1 107 ? -13.458 -6.798 14.674 1.00 54.78 107 VAL A C 1
ATOM 851 O O . VAL A 1 107 ? -12.653 -7.440 15.361 1.00 54.78 107 VAL A O 1
ATOM 854 N N . ILE A 1 108 ? -14.773 -7.024 14.733 1.00 56.12 108 ILE A N 1
ATOM 855 C CA . ILE A 1 108 ? -15.408 -7.973 15.655 1.00 56.12 108 ILE A CA 1
ATOM 856 C C . ILE A 1 108 ? -15.200 -9.419 15.174 1.00 56.12 108 ILE A C 1
ATOM 858 O O . ILE A 1 108 ? -14.886 -10.295 15.982 1.00 56.12 108 ILE A O 1
ATOM 862 N N . GLU A 1 109 ? -15.296 -9.686 13.864 1.00 53.47 109 GLU A N 1
ATOM 863 C CA . GLU A 1 109 ? -15.024 -11.027 13.321 1.00 53.47 109 GLU A CA 1
ATOM 864 C C . GLU A 1 109 ? -13.532 -11.391 13.330 1.00 53.47 109 GLU A C 1
ATOM 866 O O . GLU A 1 109 ? -13.192 -12.541 13.625 1.00 53.47 109 GLU A O 1
ATOM 871 N N . LEU A 1 110 ? -12.626 -10.432 13.102 1.00 51.53 110 LEU A N 1
ATOM 872 C CA . LEU A 1 110 ? -11.181 -10.693 13.116 1.00 51.53 110 LEU A CA 1
ATOM 873 C C . LEU A 1 110 ? -10.650 -10.981 14.531 1.00 51.53 110 LEU A C 1
ATOM 875 O O . LEU A 1 110 ? -9.728 -11.777 14.688 1.00 51.53 110 LEU A O 1
ATOM 879 N N . SER A 1 111 ? -11.278 -10.419 15.571 1.00 51.41 111 SER A N 1
ATOM 880 C CA . SER A 1 111 ? -10.994 -10.778 16.971 1.00 51.41 111 SER A CA 1
ATOM 881 C C . SER A 1 111 ? -11.385 -12.229 17.298 1.00 51.41 111 SER A C 1
ATOM 883 O O . SER A 1 111 ? -10.811 -12.840 18.199 1.00 51.41 111 SER A O 1
ATOM 885 N N . ARG A 1 112 ? -12.337 -12.811 16.550 1.00 49.31 112 ARG A N 1
ATOM 886 C CA . ARG A 1 112 ? -12.754 -14.219 16.667 1.00 49.31 112 ARG A CA 1
ATOM 887 C C . ARG A 1 112 ? -11.897 -15.161 15.810 1.00 49.31 112 ARG A C 1
ATOM 889 O O . ARG A 1 112 ? -11.752 -16.332 16.151 1.00 49.31 112 ARG A O 1
ATOM 896 N N . GLN A 1 113 ? -11.327 -14.666 14.712 1.00 44.19 113 GLN A N 1
ATOM 897 C CA . GLN A 1 113 ? -10.515 -15.429 13.762 1.00 44.19 113 GLN A CA 1
ATOM 898 C C . GLN A 1 113 ? -9.024 -15.093 13.898 1.00 44.19 113 GLN A C 1
ATOM 900 O O . GLN A 1 113 ? -8.433 -14.388 13.084 1.00 44.19 113 GLN A O 1
ATOM 905 N N . GLY A 1 114 ? -8.364 -15.704 14.885 1.00 50.72 114 GLY A N 1
ATOM 906 C CA . GLY A 1 114 ? -6.897 -15.792 14.929 1.00 50.72 114 GLY A CA 1
ATOM 907 C C . GLY A 1 114 ? -6.280 -16.625 13.791 1.00 50.72 114 GLY A C 1
ATOM 908 O O . GLY A 1 114 ? -5.066 -16.817 13.759 1.00 50.72 114 GLY A O 1
ATOM 909 N N . GLN A 1 115 ? -7.085 -17.151 12.864 1.00 46.34 115 GLN A N 1
ATOM 910 C CA . GLN A 1 115 ? -6.673 -17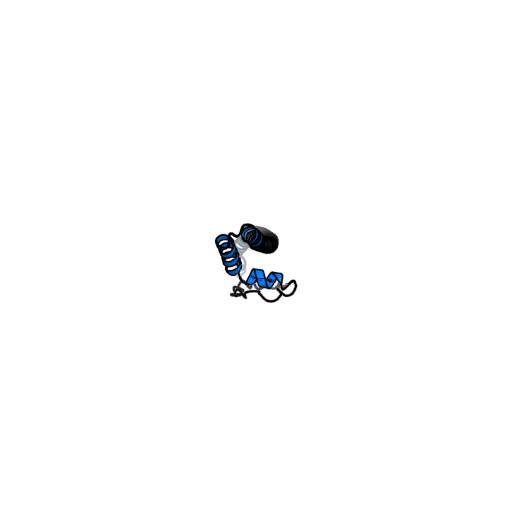.977 11.734 1.00 46.34 115 GLN A CA 1
ATOM 911 C C . GLN A 1 115 ? -7.638 -17.710 10.564 1.00 46.34 115 GLN A C 1
ATOM 913 O O . GLN A 1 115 ? -8.836 -17.601 10.783 1.00 46.34 115 GLN A O 1
ATOM 918 N N . GLU A 1 116 ? -7.107 -17.638 9.337 1.00 42.78 116 GLU A N 1
ATOM 919 C CA . GLU A 1 116 ? -7.847 -17.614 8.052 1.00 42.78 116 GLU A CA 1
ATOM 920 C C . GLU A 1 116 ? -8.180 -16.262 7.387 1.00 42.78 116 GLU A C 1
ATOM 922 O O . GLU A 1 116 ? -9.201 -16.105 6.732 1.00 42.78 116 GLU A O 1
ATOM 927 N N . ALA A 1 117 ? -7.228 -15.328 7.342 1.00 43.34 117 ALA A N 1
ATOM 928 C CA . ALA A 1 117 ? -7.184 -14.337 6.256 1.00 43.34 117 ALA A CA 1
ATOM 929 C C . ALA A 1 117 ? -6.250 -14.811 5.123 1.00 43.34 117 ALA A C 1
ATOM 931 O O . ALA A 1 117 ? -5.225 -14.191 4.840 1.00 43.34 117 ALA A O 1
ATOM 932 N N . ARG A 1 118 ? -6.566 -15.952 4.491 1.00 42.25 118 ARG A N 1
ATOM 933 C CA . ARG A 1 118 ? -5.879 -16.421 3.265 1.00 42.25 118 ARG A CA 1
ATOM 934 C C . ARG A 1 118 ? -6.673 -16.191 1.976 1.00 42.25 118 ARG A C 1
ATOM 936 O O . ARG A 1 118 ? -6.168 -16.516 0.907 1.00 42.25 118 ARG A O 1
ATOM 943 N N . SER A 1 119 ? -7.858 -15.583 2.027 1.00 38.81 119 SER A N 1
ATOM 944 C CA . SER A 1 119 ? -8.716 -15.475 0.837 1.00 38.81 119 SER A CA 1
ATOM 945 C C . SER A 1 119 ? -9.453 -14.144 0.683 1.00 38.81 119 SER A C 1
ATOM 947 O O . SER A 1 119 ? -10.581 -14.123 0.203 1.00 38.81 119 SER A O 1
ATOM 949 N N . PHE A 1 120 ? -8.811 -13.019 1.006 1.00 41.84 120 PHE A N 1
ATOM 950 C CA . PHE A 1 120 ? -9.282 -11.715 0.527 1.00 41.84 120 PHE A CA 1
ATOM 951 C C . PHE A 1 120 ? -8.171 -10.965 -0.212 1.00 41.84 120 PHE A C 1
ATOM 953 O O . PHE A 1 120 ? -7.677 -9.926 0.213 1.00 41.84 120 PHE A O 1
ATOM 960 N N . PHE A 1 121 ? -7.757 -11.536 -1.346 1.00 37.56 121 PHE A N 1
ATOM 961 C CA . PHE A 1 121 ? -7.117 -10.769 -2.408 1.00 37.56 121 PHE A CA 1
ATOM 962 C C . PHE A 1 121 ? -8.220 -10.247 -3.336 1.00 37.56 121 PHE A C 1
ATOM 964 O O . PHE A 1 121 ? -8.800 -11.046 -4.078 1.00 37.56 121 PHE A O 1
ATOM 971 N N . PRO A 1 122 ? -8.518 -8.935 -3.362 1.00 39.22 122 PRO A N 1
ATOM 972 C CA . PRO A 1 122 ? -9.240 -8.373 -4.489 1.00 39.22 122 PRO A CA 1
ATOM 973 C C . PRO A 1 122 ? -8.363 -8.560 -5.732 1.00 39.22 122 PRO A C 1
ATOM 975 O O . PRO A 1 122 ? -7.264 -8.008 -5.826 1.00 39.22 122 PRO A O 1
ATOM 978 N N . LYS A 1 123 ? -8.838 -9.372 -6.684 1.00 40.78 123 LYS A N 1
ATOM 979 C CA . LYS A 1 123 ? -8.269 -9.483 -8.031 1.00 40.78 123 LYS A CA 1
ATOM 980 C C . LYS A 1 123 ? -8.382 -8.118 -8.720 1.00 40.78 123 LYS A C 1
ATOM 982 O O . LYS A 1 123 ? -9.332 -7.870 -9.456 1.00 40.78 123 LYS A O 1
ATOM 987 N N . ARG A 1 124 ? -7.423 -7.216 -8.486 1.00 38.34 124 ARG A N 1
ATOM 988 C CA . ARG A 1 124 ? -7.194 -6.087 -9.392 1.00 38.34 124 ARG A CA 1
ATOM 989 C C . ARG A 1 124 ? -6.590 -6.655 -10.673 1.00 38.34 124 ARG A C 1
ATOM 991 O O . ARG A 1 124 ? -5.502 -7.222 -10.662 1.00 38.34 124 ARG A O 1
ATOM 998 N N . GLN A 1 125 ? -7.394 -6.554 -11.726 1.00 43.28 125 GLN A N 1
ATOM 999 C CA . GLN A 1 125 ? -7.126 -6.859 -13.126 1.00 43.28 125 GLN A CA 1
ATOM 1000 C C . GLN A 1 125 ? -5.647 -6.729 -13.514 1.00 43.28 125 GLN A C 1
ATOM 1002 O O . GLN A 1 125 ? -5.078 -5.640 -13.516 1.00 43.28 125 GLN A O 1
ATOM 1007 N N . GLN A 1 126 ? -5.060 -7.853 -13.925 1.00 48.59 126 GLN A N 1
ATOM 1008 C CA . GLN A 1 126 ? -3.942 -7.870 -14.862 1.00 48.59 126 GLN A CA 1
ATOM 1009 C C . GLN A 1 126 ? -4.491 -7.465 -16.233 1.00 48.59 126 GLN A C 1
ATOM 1011 O O . GLN A 1 126 ? -4.931 -8.313 -17.006 1.00 48.59 126 GLN A O 1
ATOM 1016 N N . ASN A 1 127 ? -4.495 -6.166 -16.526 1.00 38.78 127 ASN A N 1
ATOM 1017 C CA . ASN A 1 127 ? -4.585 -5.716 -17.907 1.00 38.78 127 ASN A CA 1
ATOM 1018 C C . ASN A 1 127 ? -3.174 -5.648 -18.490 1.00 38.78 127 ASN A C 1
ATOM 1020 O O . ASN A 1 127 ? -2.340 -4.845 -18.085 1.00 38.78 127 ASN A O 1
ATOM 1024 N N . LYS A 1 128 ? -2.965 -6.583 -19.417 1.00 53.94 128 LYS A N 1
ATOM 1025 C CA . LYS A 1 128 ? -1.920 -6.698 -20.431 1.00 53.94 128 LYS A CA 1
ATOM 1026 C C . LYS A 1 128 ? -1.314 -5.358 -20.859 1.00 53.94 128 LYS A C 1
ATOM 1028 O O . LYS A 1 128 ? -2.010 -4.544 -21.455 1.00 53.94 128 LYS A O 1
ATOM 1033 N N . THR A 1 129 ? 0.004 -5.262 -20.731 1.00 49.03 129 THR A N 1
ATOM 1034 C CA . THR A 1 129 ? 0.885 -4.727 -21.779 1.00 49.03 129 THR A CA 1
ATOM 1035 C C . THR A 1 129 ? 2.176 -5.545 -21.783 1.00 49.03 129 THR A C 1
ATOM 1037 O O . THR A 1 129 ? 3.250 -5.041 -21.475 1.00 49.03 129 THR A O 1
ATOM 1040 N N . ASP A 1 130 ? 2.053 -6.831 -22.116 1.00 45.75 130 ASP A N 1
ATOM 1041 C CA . ASP A 1 130 ? 3.136 -7.556 -22.783 1.00 45.75 130 ASP A CA 1
ATOM 1042 C C . ASP A 1 130 ? 3.083 -7.163 -24.257 1.00 45.75 130 ASP A C 1
ATOM 1044 O O . ASP A 1 130 ? 2.239 -7.651 -25.008 1.00 45.75 130 ASP A O 1
ATOM 1048 N N . SER A 1 131 ? 3.932 -6.219 -24.654 1.00 50.00 131 SER A N 1
ATOM 1049 C CA . SER A 1 131 ? 4.321 -5.971 -26.048 1.00 50.00 131 SER A CA 1
ATOM 1050 C C . SER A 1 131 ? 5.601 -5.139 -26.078 1.00 50.00 131 SER A C 1
ATOM 1052 O O . SER A 1 131 ? 5.612 -4.019 -26.565 1.00 50.00 131 SER A O 1
ATOM 1054 N N . PHE A 1 132 ? 6.692 -5.692 -25.554 1.00 45.12 132 PHE A N 1
ATOM 1055 C CA . PHE A 1 132 ? 8.031 -5.391 -26.064 1.00 45.12 132 PHE A CA 1
ATOM 1056 C C . PHE A 1 132 ? 8.791 -6.705 -26.177 1.00 45.12 132 PHE A C 1
ATOM 1058 O O . PHE A 1 132 ? 9.678 -7.048 -25.403 1.00 45.12 132 PHE A O 1
ATOM 1065 N N . GLN A 1 133 ? 8.357 -7.482 -27.161 1.00 45.88 133 GLN A N 1
ATOM 1066 C CA . GLN A 1 133 ? 9.058 -8.655 -27.637 1.00 45.88 133 GLN A CA 1
ATOM 1067 C C . GLN A 1 133 ? 10.214 -8.155 -28.510 1.00 45.88 133 GLN A C 1
ATOM 1069 O O . GLN A 1 133 ? 10.085 -8.066 -29.727 1.00 45.88 133 GLN A O 1
ATOM 1074 N N . PHE A 1 134 ? 11.339 -7.781 -27.896 1.00 41.75 134 PHE A N 1
ATOM 1075 C CA . PHE A 1 134 ? 12.589 -7.679 -28.645 1.00 41.75 134 PHE A CA 1
ATOM 1076 C C . PHE A 1 134 ? 13.035 -9.108 -28.948 1.00 41.75 134 PHE A C 1
ATOM 1078 O O . PHE A 1 134 ? 13.592 -9.805 -28.102 1.00 41.75 134 PHE A O 1
ATOM 1085 N N . HIS A 1 135 ? 12.686 -9.571 -30.150 1.00 46.22 135 HIS A N 1
ATOM 1086 C CA . HIS A 1 135 ? 13.308 -10.739 -30.752 1.00 46.22 135 HIS A CA 1
ATOM 1087 C C . HIS A 1 135 ? 14.824 -10.554 -30.695 1.00 46.22 135 HIS A C 1
ATOM 1089 O O . HIS A 1 135 ? 15.349 -9.541 -31.158 1.00 46.22 135 HIS A O 1
ATOM 1095 N N . GLY A 1 136 ? 15.508 -11.529 -30.097 1.00 42.12 136 GLY A N 1
ATOM 1096 C CA . GLY A 1 136 ? 16.953 -11.630 -30.183 1.00 42.12 136 GLY A CA 1
ATOM 1097 C C . GLY A 1 136 ? 17.370 -11.664 -31.649 1.00 42.12 136 GLY A C 1
ATOM 1098 O O . GLY A 1 136 ? 16.801 -12.415 -32.442 1.00 42.12 136 GLY A O 1
ATOM 1099 N N . CYS A 1 137 ? 18.355 -10.845 -32.006 1.00 41.25 137 CYS A N 1
ATOM 1100 C CA . CYS A 1 137 ? 19.088 -11.060 -33.243 1.00 41.25 137 CYS A CA 1
ATOM 1101 C C . CYS A 1 137 ? 19.808 -12.411 -33.124 1.00 41.25 137 CYS A C 1
ATOM 1103 O O . CYS A 1 137 ? 20.552 -12.599 -32.155 1.00 41.25 137 CYS A O 1
ATOM 1105 N N . PRO A 1 138 ? 19.603 -13.355 -34.057 1.00 53.22 138 PRO A N 1
ATOM 1106 C CA . PRO A 1 138 ? 20.433 -14.542 -34.111 1.00 53.22 138 PRO A CA 1
ATOM 1107 C C . PRO A 1 138 ? 21.861 -14.109 -34.450 1.00 53.22 138 PRO A C 1
ATOM 1109 O O . PRO A 1 138 ? 22.088 -13.314 -35.363 1.00 53.22 138 PRO A O 1
ATOM 1112 N N . GLN A 1 139 ? 22.814 -14.623 -33.678 1.00 49.78 139 GLN A N 1
ATOM 1113 C CA . GLN A 1 139 ? 24.216 -14.662 -34.068 1.00 49.78 139 GLN A CA 1
ATOM 1114 C C . GLN A 1 139 ? 24.300 -15.478 -35.361 1.00 49.78 139 GLN A C 1
ATOM 1116 O O . GLN A 1 139 ? 23.942 -16.654 -35.375 1.00 49.78 139 GLN A O 1
ATOM 1121 N N . GLY A 1 140 ? 24.684 -14.819 -36.451 1.00 41.44 140 GLY A N 1
ATOM 1122 C CA . GLY A 1 140 ? 25.145 -15.483 -37.659 1.00 41.44 140 GLY A CA 1
ATOM 1123 C C . GLY A 1 140 ? 26.647 -15.666 -37.537 1.00 41.44 140 GLY A C 1
ATOM 1124 O O . GLY A 1 140 ? 27.381 -14.683 -37.595 1.00 41.44 140 GLY A O 1
ATOM 1125 N N . ASP A 1 141 ? 27.062 -16.906 -37.303 1.00 41.12 141 ASP A N 1
ATOM 1126 C CA . ASP A 1 141 ? 28.417 -17.370 -37.565 1.00 41.12 141 ASP A CA 1
ATOM 1127 C C . ASP A 1 141 ? 28.617 -17.416 -39.090 1.00 41.12 141 ASP A C 1
ATOM 1129 O O . ASP A 1 141 ? 27.909 -18.170 -39.754 1.00 41.12 141 ASP A O 1
ATOM 1133 N N . GLU A 1 142 ? 29.529 -16.597 -39.624 1.00 40.53 142 GLU A N 1
ATOM 1134 C CA . GLU A 1 142 ? 30.418 -16.866 -40.778 1.00 40.53 142 GLU A CA 1
ATOM 1135 C C . GLU A 1 142 ? 31.419 -15.715 -40.977 1.00 40.53 142 GLU A C 1
ATOM 1137 O O . GLU A 1 142 ? 30.998 -14.535 -40.977 1.00 40.53 142 GLU A O 1
#

Radius of gyration: 36.76 Å; chains: 1; bounding box: 71×26×115 Å

Organism: Chelonia mydas (NCBI:txid8469)